Protein AF-A0A094G8Z0-F1 (afdb_monomer_lite)

Secondary structure (DSSP, 8-state):
-HHHHHHHHHHS---SS-SS---TTT-----HHHHHHHHHHHHHHHTT-PPPSSGGGG-PPTT--PPPPS-S-HHHHHHHHHHHHHHHHHH-HHHHHHHHHHHHHTT----PPPPP-TT-TTHHHHHHHHHHHTHHHHHHHHHH-----

Structure (mmCIF, N/CA/C/O backbone):
data_AF-A0A094G8Z0-F1
#
_entry.id   AF-A0A094G8Z0-F1
#
loop_
_atom_site.group_PDB
_atom_site.id
_atom_site.type_symbol
_atom_site.label_atom_id
_atom_site.label_alt_id
_atom_site.label_comp_id
_atom_site.label_asym_id
_atom_site.label_entity_id
_atom_site.label_seq_id
_atom_site.pdbx_PDB_ins_code
_atom_site.Cartn_x
_atom_site.Cartn_y
_atom_site.Cartn_z
_atom_site.occupancy
_atom_site.B_iso_or_equiv
_atom_site.auth_seq_id
_atom_site.auth_comp_id
_atom_site.auth_asym_id
_atom_site.auth_atom_id
_atom_site.pdbx_PDB_model_num
ATOM 1 N N . MET A 1 1 ? 21.692 -26.406 -32.443 1.00 55.75 1 MET A N 1
ATOM 2 C CA . MET A 1 1 ? 21.548 -25.300 -31.476 1.00 55.75 1 MET A CA 1
ATOM 3 C C . MET A 1 1 ? 22.670 -25.276 -30.438 1.00 55.75 1 MET A C 1
ATOM 5 O O . MET A 1 1 ? 23.607 -24.536 -30.672 1.00 55.75 1 MET A O 1
ATOM 9 N N . LEU A 1 2 ? 22.678 -26.084 -29.364 1.00 52.81 2 LEU A N 1
ATOM 10 C CA . LEU A 1 2 ? 23.760 -26.033 -28.347 1.00 52.81 2 LEU A CA 1
ATOM 11 C C . LEU A 1 2 ? 25.161 -26.291 -28.926 1.00 52.81 2 LEU A C 1
ATOM 13 O O . LEU A 1 2 ? 26.065 -25.491 -28.718 1.00 52.81 2 LEU A O 1
ATOM 17 N N . LEU A 1 3 ? 25.296 -27.326 -29.760 1.00 69.94 3 LEU A N 1
ATOM 18 C CA . LEU A 1 3 ? 26.567 -27.674 -30.403 1.00 69.94 3 LEU A CA 1
ATOM 19 C C . LEU A 1 3 ? 27.102 -26.567 -31.335 1.00 69.94 3 LEU A C 1
ATOM 21 O O . LEU A 1 3 ? 28.304 -26.425 -31.529 1.00 69.94 3 LEU A O 1
ATOM 25 N N . GLU A 1 4 ? 26.214 -25.777 -31.942 1.00 67.19 4 GLU A N 1
ATOM 26 C CA . GLU A 1 4 ? 26.603 -24.653 -32.806 1.00 67.19 4 GLU A CA 1
ATOM 27 C C . GLU A 1 4 ? 27.098 -23.472 -31.968 1.00 67.19 4 GLU A C 1
ATOM 29 O O . GLU A 1 4 ? 28.102 -22.856 -32.321 1.00 67.19 4 GLU A O 1
ATOM 34 N N . TYR A 1 5 ? 26.445 -23.203 -30.832 1.00 63.97 5 TYR A N 1
ATOM 35 C CA . TYR A 1 5 ? 26.888 -22.194 -29.868 1.00 63.97 5 TYR A CA 1
ATOM 36 C C . TYR A 1 5 ? 28.239 -22.551 -29.240 1.00 63.97 5 TYR A C 1
ATOM 38 O O . TYR A 1 5 ? 29.106 -21.686 -29.136 1.00 63.97 5 TYR A O 1
ATOM 46 N N . GLU A 1 6 ? 28.454 -23.819 -28.886 1.00 74.00 6 GLU A N 1
ATOM 47 C CA . GLU A 1 6 ? 29.729 -24.310 -28.345 1.00 74.00 6 GLU A CA 1
ATOM 48 C C . GLU A 1 6 ? 30.865 -24.171 -29.367 1.00 74.00 6 GLU A C 1
ATOM 50 O O . GLU A 1 6 ? 31.941 -23.672 -29.041 1.00 74.00 6 GLU A O 1
ATOM 55 N N . ASN A 1 7 ? 30.608 -24.513 -30.633 1.00 75.31 7 ASN A N 1
ATOM 56 C CA . ASN A 1 7 ? 31.582 -24.345 -31.713 1.00 75.31 7 ASN A CA 1
ATOM 57 C C . ASN A 1 7 ? 31.900 -22.871 -32.022 1.00 75.31 7 ASN A C 1
ATOM 59 O O . ASN A 1 7 ? 33.030 -22.560 -32.398 1.00 75.31 7 ASN A O 1
ATOM 63 N N . LEU A 1 8 ? 30.934 -21.961 -31.874 1.00 66.44 8 LEU A N 1
ATOM 64 C CA . LEU A 1 8 ? 31.137 -20.513 -32.010 1.00 66.44 8 LEU A CA 1
ATOM 65 C C . LEU A 1 8 ? 31.968 -19.940 -30.857 1.00 66.44 8 LEU A C 1
ATOM 67 O O . LEU A 1 8 ? 32.873 -19.141 -31.094 1.00 66.44 8 LEU A O 1
ATOM 71 N N . ALA A 1 9 ? 31.697 -20.373 -29.625 1.00 62.25 9 ALA A N 1
ATOM 72 C CA . ALA A 1 9 ? 32.448 -19.957 -28.443 1.00 62.25 9 ALA A CA 1
ATOM 73 C C . ALA A 1 9 ? 33.894 -20.476 -28.459 1.00 62.25 9 ALA A C 1
ATOM 75 O O . ALA A 1 9 ? 34.797 -19.774 -28.024 1.00 62.25 9 ALA A O 1
ATOM 76 N N . CYS A 1 10 ? 34.126 -21.675 -29.001 1.00 69.56 10 CYS A N 1
ATOM 77 C CA . CYS A 1 10 ? 35.458 -22.277 -29.066 1.00 69.56 10 CYS A CA 1
ATOM 78 C C . CYS A 1 10 ? 36.358 -21.666 -30.159 1.00 69.56 10 CYS A C 1
ATOM 80 O O . CYS A 1 10 ? 37.579 -21.776 -30.076 1.00 69.56 10 CYS A O 1
ATOM 82 N N . LYS A 1 11 ? 35.769 -21.049 -31.196 1.00 69.88 11 LYS A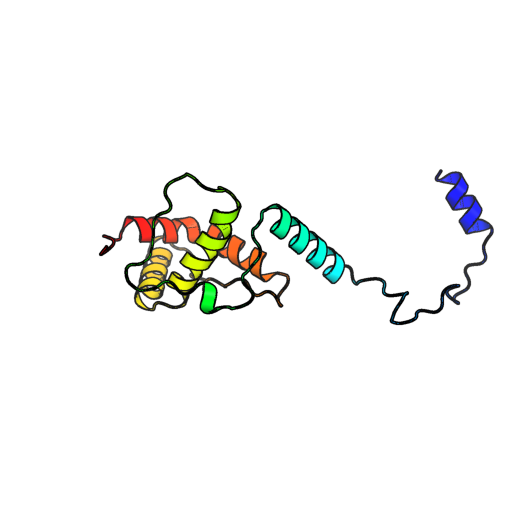 N 1
ATOM 83 C CA . LYS A 1 11 ? 36.494 -20.433 -32.326 1.00 69.88 11 LYS A CA 1
ATOM 84 C C . LYS A 1 11 ? 36.857 -18.966 -32.107 1.00 69.88 11 LYS A C 1
ATOM 86 O O . LYS A 1 11 ? 37.767 -18.475 -32.768 1.00 69.88 11 LYS A O 1
ATOM 91 N N . ASN A 1 12 ? 36.151 -18.276 -31.218 1.00 61.53 12 ASN A N 1
ATOM 92 C CA . ASN A 1 12 ? 36.391 -16.868 -30.934 1.00 61.53 12 ASN A CA 1
ATOM 93 C C . ASN A 1 12 ? 37.236 -16.750 -29.665 1.00 61.53 12 ASN A C 1
ATOM 95 O O . ASN A 1 12 ? 36.795 -17.154 -28.591 1.00 61.53 12 ASN A O 1
ATOM 99 N N . GLU A 1 13 ? 38.438 -16.181 -29.772 1.00 60.56 13 GLU A N 1
ATOM 100 C CA . GLU A 1 13 ? 39.224 -15.823 -28.592 1.00 60.56 13 GLU A CA 1
ATOM 101 C C . GLU A 1 13 ? 38.409 -14.864 -27.715 1.00 60.56 13 GLU A C 1
ATOM 103 O O . GLU A 1 13 ? 37.905 -13.840 -28.182 1.00 60.56 13 GLU A O 1
ATOM 108 N N . THR A 1 14 ? 38.251 -15.192 -26.432 1.00 58.59 14 THR A N 1
ATOM 109 C CA . THR A 1 14 ? 37.594 -14.304 -25.472 1.00 58.59 14 THR A CA 1
ATOM 110 C C . THR A 1 14 ? 38.522 -13.133 -25.171 1.00 58.59 14 THR A C 1
ATOM 112 O O . THR A 1 14 ? 39.308 -13.168 -24.224 1.00 58.59 14 THR A O 1
ATOM 115 N N . THR A 1 15 ? 38.463 -12.083 -25.983 1.00 60.19 15 THR A N 1
ATOM 116 C CA . THR A 1 15 ? 39.108 -10.812 -25.665 1.00 60.19 15 THR A CA 1
ATOM 117 C C . THR A 1 15 ? 38.398 -10.157 -24.484 1.00 60.19 15 THR A C 1
ATOM 119 O O . THR A 1 15 ? 37.179 -10.004 -24.478 1.00 60.19 15 THR A O 1
ATOM 122 N N . LEU A 1 16 ? 39.170 -9.695 -23.496 1.00 57.97 16 LEU A N 1
ATOM 123 C CA . LEU A 1 16 ? 38.662 -8.823 -22.424 1.00 57.97 16 LEU A CA 1
ATOM 124 C C . LEU A 1 16 ? 38.148 -7.474 -22.954 1.00 57.97 16 LEU A C 1
ATOM 126 O O . LEU A 1 16 ? 37.440 -6.754 -22.253 1.00 57.97 16 LEU A O 1
ATOM 130 N N . GLN A 1 17 ? 38.511 -7.124 -24.188 1.00 57.22 17 GLN A N 1
ATOM 131 C CA . GLN A 1 17 ? 37.951 -5.983 -24.888 1.00 57.22 17 GLN A CA 1
ATOM 132 C C . GLN A 1 17 ? 36.576 -6.357 -25.434 1.00 57.22 17 GLN A C 1
ATOM 134 O O . GLN A 1 17 ? 36.448 -7.198 -26.325 1.00 57.22 17 GLN A O 1
ATOM 139 N N . GLN A 1 18 ? 35.543 -5.734 -24.867 1.00 56.72 18 GLN A N 1
ATOM 140 C CA . GLN A 1 18 ? 34.189 -5.838 -25.390 1.00 56.72 18 GLN A CA 1
ATOM 141 C C . GLN A 1 18 ? 34.180 -5.265 -26.821 1.00 56.72 18 GLN A C 1
ATOM 143 O O . GLN A 1 18 ? 34.640 -4.140 -27.015 1.00 56.72 18 GLN A O 1
ATOM 148 N N . PRO A 1 19 ? 33.673 -6.000 -27.833 1.00 55.84 19 PRO A N 1
ATOM 149 C CA . PRO A 1 19 ? 33.666 -5.544 -29.230 1.00 55.84 19 PRO A CA 1
ATOM 150 C C . PRO A 1 19 ? 32.735 -4.345 -29.469 1.00 55.84 19 PRO A C 1
ATOM 152 O O . PRO A 1 19 ? 32.722 -3.763 -30.549 1.00 55.84 19 PRO A O 1
ATOM 155 N N . TRP A 1 20 ? 31.9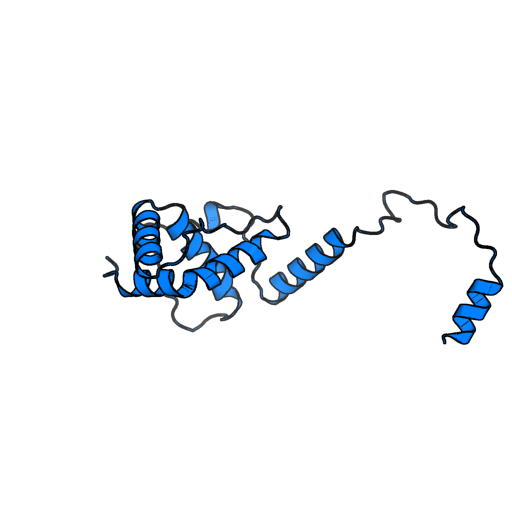48 -3.979 -28.462 1.00 57.06 20 TRP A N 1
ATOM 156 C CA . TRP A 1 20 ? 31.087 -2.815 -28.443 1.00 57.06 20 TRP A CA 1
ATOM 157 C C . TRP A 1 20 ? 31.637 -1.831 -27.411 1.00 57.06 20 TRP A C 1
ATOM 159 O O . TRP A 1 20 ? 31.880 -2.182 -26.257 1.00 57.06 20 TRP A O 1
ATOM 169 N N . ALA A 1 21 ? 31.851 -0.585 -27.830 1.00 50.31 21 ALA A N 1
ATOM 170 C CA . ALA A 1 21 ? 32.128 0.489 -26.892 1.00 50.31 21 ALA A CA 1
ATOM 171 C C . ALA A 1 21 ? 30.846 0.748 -26.093 1.00 50.31 21 ALA A C 1
ATOM 173 O O . ALA A 1 21 ? 29.823 1.109 -26.676 1.00 50.31 21 ALA A O 1
ATOM 174 N N . TYR A 1 22 ? 30.885 0.560 -24.771 1.00 47.94 22 TYR A N 1
ATOM 175 C CA . TYR A 1 22 ? 29.798 0.983 -23.890 1.00 47.94 22 TYR A CA 1
ATOM 176 C C . TYR A 1 22 ? 29.664 2.507 -23.989 1.00 47.94 22 TYR A C 1
ATOM 178 O O . TYR A 1 22 ? 30.396 3.269 -23.358 1.00 47.94 22 TYR A O 1
ATOM 186 N N . THR A 1 23 ? 28.751 2.966 -24.837 1.00 52.53 23 THR A N 1
ATOM 187 C CA . THR A 1 23 ? 28.306 4.351 -24.862 1.00 52.53 23 THR A CA 1
ATOM 188 C C . THR A 1 23 ? 27.079 4.428 -23.967 1.00 52.53 23 THR A C 1
ATOM 190 O O . THR A 1 23 ? 26.135 3.657 -24.126 1.00 52.53 23 THR A O 1
ATOM 193 N N . THR A 1 24 ? 27.050 5.387 -23.042 1.00 51.69 24 THR A N 1
ATOM 194 C CA . THR A 1 24 ? 25.939 5.607 -22.089 1.00 51.69 24 THR A CA 1
ATOM 195 C C . THR A 1 24 ? 24.578 5.840 -22.772 1.00 51.69 24 THR A C 1
ATOM 197 O O . THR A 1 24 ? 23.566 6.008 -22.108 1.00 51.69 24 THR A O 1
ATOM 200 N N . LYS A 1 25 ? 24.542 5.922 -24.110 1.00 54.78 25 LYS A N 1
ATOM 201 C CA . LYS A 1 25 ? 23.335 6.122 -24.917 1.00 54.78 25 LYS A CA 1
ATOM 202 C C . LYS A 1 25 ? 22.825 4.849 -25.601 1.00 54.78 25 LYS A C 1
ATOM 204 O O . LYS A 1 25 ? 21.624 4.757 -25.821 1.00 54.78 25 LYS A O 1
ATOM 209 N N . GLU A 1 26 ? 23.692 3.889 -25.934 1.00 50.84 26 GLU A N 1
ATOM 210 C CA . GLU A 1 26 ? 23.326 2.707 -26.742 1.00 50.84 26 GLU A CA 1
ATOM 211 C C . GLU A 1 26 ? 23.690 1.370 -26.071 1.00 50.84 26 GLU A C 1
ATOM 213 O O . GLU A 1 26 ? 23.154 0.330 -26.445 1.00 50.84 26 GLU A O 1
ATOM 218 N N . GLY A 1 27 ? 24.556 1.387 -25.051 1.00 51.34 27 GLY A N 1
ATOM 219 C CA . GLY A 1 27 ? 25.099 0.200 -24.385 1.00 51.34 27 GLY A CA 1
ATOM 220 C C . GLY A 1 27 ? 24.521 -0.116 -23.004 1.00 51.34 27 GLY A C 1
ATOM 221 O O . GLY A 1 27 ? 25.057 -0.979 -22.311 1.00 51.34 27 GLY A O 1
ATOM 222 N N . ASP A 1 28 ? 23.462 0.567 -22.568 1.00 57.00 28 ASP A N 1
ATOM 223 C CA . ASP A 1 28 ? 22.925 0.400 -21.216 1.00 57.00 28 ASP A CA 1
ATOM 224 C C . ASP A 1 28 ? 22.259 -0.970 -21.034 1.00 57.00 28 ASP A C 1
ATOM 226 O O . ASP A 1 28 ? 21.051 -1.151 -21.224 1.00 57.00 28 ASP A O 1
ATOM 230 N N . VAL A 1 29 ? 23.054 -1.947 -20.588 1.00 62.19 29 VAL A N 1
ATOM 231 C CA . VAL A 1 29 ? 22.537 -3.142 -19.925 1.00 62.19 29 VAL A CA 1
ATOM 232 C C . VAL A 1 29 ? 21.804 -2.657 -18.681 1.00 62.19 29 VAL A C 1
ATOM 234 O O . VAL A 1 29 ? 22.401 -2.346 -17.649 1.00 62.19 29 VAL A O 1
ATOM 237 N N . ARG A 1 30 ? 20.479 -2.545 -18.797 1.00 61.66 30 ARG A N 1
ATOM 238 C CA . ARG A 1 30 ? 19.609 -2.185 -17.679 1.00 61.66 30 ARG A CA 1
ATOM 239 C C . ARG A 1 30 ? 19.889 -3.152 -16.535 1.00 61.66 30 ARG A C 1
ATOM 241 O O . ARG A 1 30 ? 19.901 -4.366 -16.736 1.00 61.66 30 ARG A O 1
ATOM 248 N N . CYS A 1 31 ? 20.093 -2.628 -15.327 1.00 76.00 31 CYS A N 1
ATOM 249 C CA . CYS A 1 31 ? 20.255 -3.500 -14.173 1.00 76.00 31 CYS A CA 1
ATOM 250 C C . CYS A 1 31 ? 19.006 -4.381 -14.019 1.00 76.00 31 CYS A C 1
ATOM 252 O O . CYS A 1 31 ? 17.888 -3.956 -14.331 1.00 76.00 31 CYS A O 1
ATOM 254 N N . ILE A 1 32 ? 19.182 -5.605 -13.518 1.00 78.62 32 ILE A N 1
ATOM 255 C CA . ILE A 1 32 ? 18.072 -6.555 -13.354 1.00 78.62 32 ILE A CA 1
ATOM 256 C C . ILE A 1 32 ? 16.909 -5.947 -12.555 1.00 78.62 32 ILE A C 1
ATOM 258 O O . ILE A 1 32 ? 15.747 -6.165 -12.886 1.00 78.62 32 ILE A O 1
ATOM 262 N N . GLY A 1 33 ? 17.208 -5.092 -11.570 1.00 74.00 33 GLY A N 1
ATOM 263 C CA . GLY A 1 33 ? 16.190 -4.370 -10.809 1.00 74.00 33 GLY A CA 1
ATOM 264 C C . GLY A 1 33 ? 15.373 -3.388 -11.651 1.00 74.00 33 GLY A C 1
ATOM 265 O O . GLY A 1 33 ? 14.159 -3.290 -11.478 1.00 74.00 33 GLY A O 1
ATOM 266 N N . HIS A 1 34 ? 16.004 -2.708 -12.609 1.00 72.19 34 HIS A N 1
ATOM 267 C CA . HIS A 1 34 ? 15.311 -1.816 -13.532 1.00 72.19 34 HIS A CA 1
ATOM 268 C C . HIS A 1 34 ? 14.443 -2.598 -14.529 1.00 72.19 34 HIS A C 1
ATOM 270 O O . HIS A 1 34 ? 13.313 -2.192 -14.787 1.00 72.19 34 HIS A O 1
ATOM 276 N N . ILE A 1 35 ? 14.910 -3.755 -15.012 1.00 79.00 35 ILE A N 1
ATOM 277 C CA . ILE A 1 35 ? 14.119 -4.658 -15.868 1.00 79.00 35 ILE A CA 1
ATOM 278 C C . ILE A 1 35 ? 12.870 -5.153 -15.126 1.00 79.00 35 ILE A C 1
ATOM 280 O O . ILE A 1 35 ? 11.765 -5.066 -15.661 1.00 79.00 35 ILE A O 1
ATOM 284 N N . ILE A 1 36 ? 13.022 -5.606 -13.877 1.00 80.94 36 ILE A N 1
ATOM 285 C CA . ILE A 1 36 ? 11.896 -6.041 -13.036 1.00 80.94 36 ILE A CA 1
ATOM 286 C C . ILE A 1 36 ? 10.906 -4.892 -12.826 1.00 80.94 36 ILE A C 1
ATOM 288 O O . ILE A 1 36 ? 9.705 -5.089 -12.985 1.00 80.94 36 ILE A O 1
ATOM 292 N N . ASN A 1 37 ? 11.387 -3.684 -12.518 1.00 77.88 37 ASN A N 1
ATOM 293 C CA . ASN A 1 37 ? 10.515 -2.526 -12.329 1.00 77.88 37 ASN A CA 1
ATOM 294 C C . ASN A 1 37 ? 9.706 -2.196 -13.596 1.00 77.88 37 ASN A C 1
ATOM 296 O O . ASN A 1 37 ? 8.509 -1.947 -13.497 1.00 77.88 37 ASN A O 1
ATOM 300 N N . LEU A 1 38 ? 10.324 -2.243 -14.780 1.00 79.19 38 LEU A N 1
ATOM 301 C CA . LEU A 1 38 ? 9.623 -2.025 -16.052 1.00 79.19 38 LEU A CA 1
ATOM 302 C C . LEU A 1 38 ? 8.575 -3.106 -16.323 1.00 79.19 38 LEU A C 1
ATOM 304 O O . LEU A 1 38 ? 7.464 -2.785 -16.736 1.00 79.19 38 LEU A O 1
ATOM 308 N N . ALA A 1 39 ? 8.902 -4.373 -16.059 1.00 81.44 39 ALA A N 1
ATOM 309 C CA . ALA A 1 39 ? 7.964 -5.479 -16.220 1.00 81.44 39 ALA A CA 1
ATOM 310 C C . ALA A 1 39 ? 6.755 -5.337 -15.280 1.00 81.44 39 ALA A C 1
ATOM 312 O O . ALA A 1 39 ? 5.614 -5.501 -15.709 1.00 81.44 39 ALA A O 1
ATOM 313 N N . VAL A 1 40 ? 6.991 -4.970 -14.015 1.00 79.81 40 VAL A N 1
ATOM 314 C CA . VAL A 1 40 ? 5.926 -4.716 -13.034 1.00 79.81 40 VAL A CA 1
ATOM 315 C C . VAL A 1 40 ? 5.079 -3.517 -13.450 1.00 79.81 40 VAL A C 1
ATOM 317 O O . VAL A 1 40 ? 3.857 -3.614 -13.424 1.00 79.81 40 VAL A O 1
ATOM 320 N N . GLN A 1 41 ? 5.692 -2.414 -13.883 1.00 75.19 41 GLN A N 1
ATOM 321 C CA . GLN A 1 41 ? 4.957 -1.246 -14.371 1.00 75.19 41 GLN A CA 1
ATOM 322 C C . GLN A 1 41 ? 4.083 -1.602 -15.578 1.00 75.19 41 GLN A C 1
ATOM 324 O O . GLN A 1 41 ? 2.899 -1.289 -15.567 1.00 75.19 41 GLN A O 1
ATOM 329 N N . ALA A 1 42 ? 4.611 -2.333 -16.563 1.00 78.81 42 ALA A N 1
ATOM 330 C CA . ALA A 1 42 ? 3.841 -2.783 -17.721 1.00 78.81 42 ALA A CA 1
ATOM 331 C C . ALA A 1 42 ? 2.670 -3.706 -17.329 1.00 78.81 42 ALA A C 1
ATOM 333 O O . ALA A 1 42 ? 1.565 -3.556 -17.852 1.00 78.81 42 ALA A O 1
ATOM 334 N N . ALA A 1 43 ? 2.881 -4.622 -16.378 1.00 76.69 43 ALA A N 1
ATOM 335 C CA . ALA A 1 43 ? 1.823 -5.476 -15.840 1.00 76.69 43 ALA A CA 1
ATOM 336 C C . ALA A 1 43 ? 0.758 -4.673 -15.071 1.00 76.69 43 ALA A C 1
ATOM 338 O O . ALA A 1 43 ? -0.435 -4.931 -15.199 1.00 76.69 43 ALA A O 1
ATOM 339 N N . LEU A 1 44 ? 1.153 -3.657 -14.302 1.00 72.44 44 LEU A N 1
ATOM 340 C CA . LEU A 1 44 ? 0.207 -2.763 -13.630 1.00 72.44 44 LEU A CA 1
ATOM 341 C C . LEU A 1 44 ? -0.576 -1.916 -14.641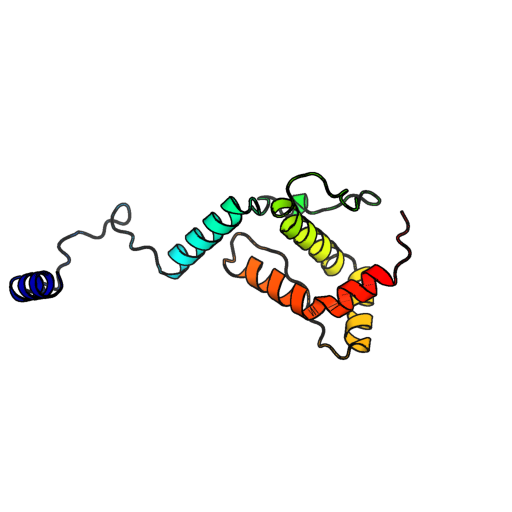 1.00 72.44 44 LEU A C 1
ATOM 343 O O . LEU A 1 44 ? -1.782 -1.738 -14.480 1.00 72.44 44 LEU A O 1
ATOM 347 N N . THR A 1 45 ? 0.063 -1.447 -15.715 1.00 73.50 45 THR A N 1
ATOM 348 C CA . THR A 1 45 ? -0.602 -0.721 -16.804 1.00 73.50 45 THR A CA 1
ATOM 349 C C . THR A 1 45 ? -1.596 -1.601 -17.556 1.00 73.50 45 THR A C 1
ATOM 351 O O . THR A 1 45 ? -2.692 -1.133 -17.862 1.00 73.50 45 THR A O 1
ATOM 354 N N . SER A 1 46 ? -1.282 -2.875 -17.816 1.00 71.25 46 SER A N 1
ATOM 355 C CA . SER A 1 46 ? -2.229 -3.802 -18.457 1.00 71.25 46 SER A CA 1
ATOM 356 C C . SER A 1 46 ? -3.443 -4.095 -17.568 1.00 71.25 46 SER A C 1
ATOM 358 O O . SER A 1 46 ? -4.565 -4.210 -18.061 1.00 71.25 46 SER A O 1
ATOM 360 N N . LEU A 1 47 ? -3.251 -4.089 -16.247 1.00 68.75 47 LEU A N 1
ATOM 361 C CA . LEU A 1 47 ? -4.321 -4.128 -15.245 1.00 68.75 47 LEU A CA 1
ATOM 362 C C . LEU A 1 47 ? -5.020 -2.765 -15.048 1.00 68.75 47 LEU A C 1
ATOM 364 O O . LEU A 1 47 ? -5.913 -2.648 -14.207 1.00 68.75 47 LEU A O 1
ATOM 368 N N . LYS A 1 48 ? -4.617 -1.736 -15.814 1.00 66.50 48 LYS A N 1
ATOM 369 C CA . LYS A 1 48 ? -5.009 -0.317 -15.710 1.00 66.50 48 LYS A CA 1
ATOM 370 C C . LYS A 1 48 ? -4.897 0.238 -14.279 1.00 66.50 48 LYS A C 1
ATOM 372 O O . LYS A 1 48 ? -5.614 1.157 -13.897 1.00 66.50 48 LYS A O 1
ATOM 377 N N . ALA A 1 49 ? -3.982 -0.301 -13.484 1.00 64.31 49 ALA A N 1
ATOM 378 C CA . ALA A 1 49 ? -3.724 0.084 -12.105 1.00 64.31 49 ALA A CA 1
ATOM 379 C C . ALA A 1 49 ? -2.543 1.059 -11.998 1.00 64.31 49 ALA A C 1
ATOM 381 O O . ALA A 1 49 ? -1.640 0.882 -11.181 1.00 64.31 49 ALA A O 1
ATOM 382 N N . VAL A 1 50 ? -2.530 2.070 -12.867 1.00 64.75 50 VAL A N 1
ATOM 383 C CA . VAL A 1 50 ? -1.457 3.066 -12.900 1.00 64.75 50 VAL A CA 1
ATOM 384 C C . VAL A 1 50 ? -1.623 4.005 -11.698 1.00 64.75 50 VAL A C 1
ATOM 386 O O . VAL A 1 50 ? -2.706 4.577 -11.531 1.00 64.75 50 VAL A O 1
ATOM 389 N N . PRO A 1 51 ? -0.600 4.161 -10.837 1.00 60.66 51 PRO A N 1
ATOM 390 C CA . PRO A 1 51 ? -0.654 5.136 -9.759 1.00 60.66 51 PRO A CA 1
ATOM 391 C C . PRO A 1 51 ? -0.740 6.551 -10.344 1.00 60.66 51 PRO A C 1
ATOM 393 O O . PRO A 1 51 ? -0.053 6.878 -11.304 1.00 60.66 51 PRO A O 1
ATOM 396 N N . ALA A 1 52 ? -1.590 7.391 -9.758 1.00 63.25 52 ALA A N 1
ATOM 397 C CA . ALA A 1 52 ? -1.646 8.812 -10.064 1.00 63.25 52 ALA A CA 1
ATOM 398 C C . ALA A 1 52 ? -0.307 9.494 -9.745 1.00 63.25 52 ALA A C 1
ATOM 400 O O . ALA A 1 52 ? 0.279 9.237 -8.688 1.00 63.25 52 ALA A O 1
ATOM 401 N N . ASP A 1 53 ? 0.111 10.400 -10.630 1.00 65.12 53 ASP A N 1
ATOM 402 C CA . ASP A 1 53 ? 1.352 11.174 -10.495 1.00 65.12 53 ASP A CA 1
ATOM 403 C C . ASP A 1 53 ? 1.345 12.063 -9.241 1.00 65.12 53 ASP A C 1
ATOM 405 O O . ASP A 1 53 ? 2.362 12.227 -8.569 1.00 65.12 53 ASP A O 1
ATOM 409 N N . GLU A 1 54 ? 0.171 12.587 -8.879 1.00 62.88 54 GLU A N 1
ATOM 410 C CA . GLU A 1 54 ? -0.018 13.471 -7.731 1.00 62.88 54 GLU A CA 1
ATOM 411 C C . GLU A 1 54 ? -0.575 12.717 -6.507 1.00 62.88 54 GLU A C 1
ATOM 413 O O . GLU A 1 54 ? -1.709 12.223 -6.546 1.00 62.88 54 GLU A O 1
ATOM 418 N N . PRO A 1 55 ? 0.126 12.694 -5.353 1.00 53.16 55 PRO A N 1
ATOM 419 C CA . PRO A 1 55 ? -0.337 12.025 -4.128 1.00 53.16 55 PRO A CA 1
ATOM 420 C C . PRO A 1 55 ? -1.684 12.546 -3.604 1.00 53.16 55 PRO A C 1
ATOM 422 O O . PRO A 1 55 ? -2.420 11.840 -2.911 1.00 53.16 55 PRO A O 1
ATOM 425 N N . ASN A 1 56 ? -2.025 13.796 -3.924 1.00 59.47 56 ASN A N 1
ATOM 426 C CA . ASN A 1 56 ? -3.285 14.415 -3.522 1.00 59.47 56 ASN A CA 1
ATOM 427 C C . ASN A 1 56 ? -4.491 13.906 -4.324 1.00 59.47 56 ASN A C 1
ATOM 429 O O . ASN A 1 56 ? -5.620 14.059 -3.855 1.00 59.47 56 ASN A O 1
ATOM 433 N N . ALA A 1 57 ? 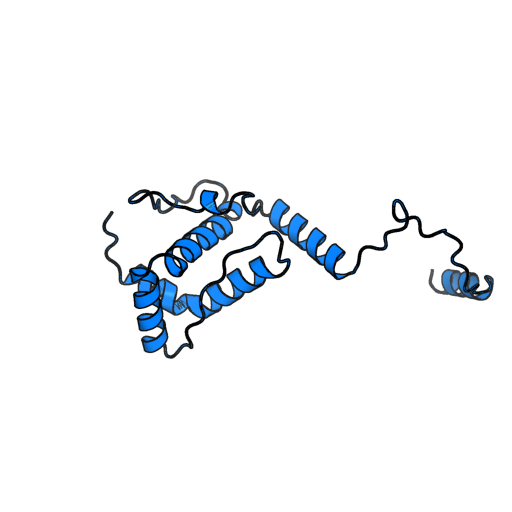-4.281 13.250 -5.471 1.00 61.62 57 ALA A N 1
ATOM 434 C CA . ALA A 1 57 ? -5.354 12.654 -6.269 1.00 61.62 57 ALA A CA 1
ATOM 435 C C . ALA A 1 57 ? -6.139 11.573 -5.498 1.00 61.62 57 ALA A C 1
ATOM 437 O O . ALA A 1 57 ? -7.294 11.286 -5.811 1.00 61.62 57 ALA A O 1
ATOM 438 N N . TYR A 1 58 ? -5.545 11.001 -4.446 1.00 58.66 58 TYR A N 1
ATOM 439 C CA . TYR A 1 58 ? -6.182 9.999 -3.588 1.00 58.66 58 TYR A CA 1
ATOM 440 C C . TYR A 1 58 ? -6.999 10.594 -2.428 1.00 58.66 58 TYR A C 1
ATOM 442 O O . TYR A 1 58 ? -7.647 9.850 -1.685 1.00 58.66 58 TYR A O 1
ATOM 450 N N . ARG A 1 59 ? -6.988 11.921 -2.236 1.00 55.59 59 ARG A N 1
ATOM 451 C CA . ARG A 1 59 ? -7.671 12.590 -1.120 1.00 55.59 59 ARG A CA 1
ATOM 452 C C . ARG A 1 59 ? -9.180 12.667 -1.376 1.00 55.59 59 ARG A C 1
ATOM 454 O O . ARG A 1 59 ? -9.647 13.423 -2.220 1.00 55.59 59 ARG A O 1
ATOM 461 N N . LEU A 1 60 ? -9.962 11.915 -0.602 1.00 52.53 60 LEU A N 1
ATOM 462 C CA . LEU A 1 60 ? -11.429 11.969 -0.646 1.00 52.53 60 LEU A CA 1
ATOM 463 C C . LEU A 1 60 ? -11.964 13.220 0.072 1.00 52.53 60 LEU A C 1
ATOM 465 O O . LEU A 1 60 ? -11.502 13.558 1.168 1.00 52.53 60 LEU A O 1
ATOM 469 N N . LYS A 1 61 ? -12.970 13.883 -0.518 1.00 55.72 61 LYS A N 1
ATOM 470 C CA . LYS A 1 61 ? -13.758 14.923 0.168 1.00 55.72 61 LYS A CA 1
ATOM 471 C C . LYS A 1 61 ? -14.604 14.284 1.279 1.00 55.72 61 LYS A C 1
ATOM 473 O O . LYS A 1 61 ? -14.990 13.119 1.179 1.00 55.72 61 LYS A O 1
ATOM 478 N N . TYR A 1 62 ? -14.869 15.032 2.349 1.00 43.88 62 TYR A N 1
ATOM 479 C CA . TYR A 1 62 ? -15.771 14.587 3.418 1.00 43.88 62 TYR A CA 1
ATOM 480 C C . TYR A 1 62 ? -17.158 14.264 2.826 1.00 43.88 62 TYR A C 1
ATOM 482 O O . TYR A 1 62 ? -17.616 15.005 1.961 1.00 43.88 62 TYR A O 1
ATOM 490 N N . GLY A 1 63 ? -17.766 13.134 3.206 1.00 49.88 63 GLY A N 1
ATOM 491 C CA . GLY A 1 63 ? -19.050 12.663 2.651 1.00 49.88 63 GLY A CA 1
ATOM 492 C C . GLY A 1 63 ? -19.011 12.131 1.205 1.00 49.88 63 GLY A C 1
ATOM 493 O O . GLY A 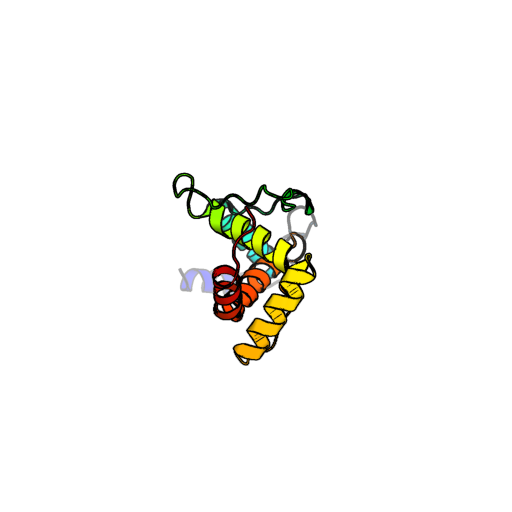1 63 ? -20.031 11.718 0.670 1.00 49.88 63 GLY A O 1
ATOM 494 N N . ALA A 1 64 ? -17.849 12.107 0.538 1.00 54.41 64 ALA A N 1
ATOM 495 C CA . ALA A 1 64 ? -17.733 11.666 -0.862 1.00 54.41 64 ALA A CA 1
ATOM 496 C C . ALA A 1 64 ? -17.201 10.227 -1.022 1.00 54.41 64 ALA A C 1
ATOM 498 O O . ALA A 1 64 ? -16.761 9.839 -2.110 1.00 54.41 64 ALA A O 1
ATOM 499 N N . ALA A 1 65 ? -17.200 9.433 0.051 1.00 44.94 65 ALA A N 1
ATOM 500 C CA . ALA A 1 65 ? -16.814 8.028 0.001 1.00 44.94 65 ALA A CA 1
ATOM 501 C C . ALA A 1 65 ? -17.931 7.216 -0.674 1.00 44.94 65 ALA A C 1
ATOM 503 O O . ALA A 1 65 ? -18.839 6.717 -0.022 1.00 44.94 65 ALA A O 1
ATOM 504 N N . ARG A 1 66 ? -17.889 7.106 -2.005 1.00 44.41 66 ARG A N 1
ATOM 505 C CA . ARG A 1 66 ? -18.838 6.258 -2.734 1.00 44.41 66 ARG A CA 1
ATOM 506 C C . ARG A 1 66 ? -18.435 4.793 -2.603 1.00 44.41 66 ARG A C 1
ATOM 508 O O . ARG A 1 66 ? -17.331 4.424 -3.010 1.00 44.41 66 ARG A O 1
ATOM 515 N N . VAL A 1 67 ? -19.351 3.966 -2.098 1.00 42.09 67 VAL A N 1
ATOM 516 C CA . VAL A 1 67 ? -19.317 2.517 -2.320 1.00 42.09 67 VAL A CA 1
ATOM 517 C C . VAL A 1 67 ? -19.590 2.307 -3.815 1.00 42.09 67 VAL A C 1
ATOM 519 O O . VAL A 1 67 ? -20.631 2.745 -4.303 1.00 42.09 67 VAL A O 1
ATOM 522 N N . PRO A 1 68 ? -18.654 1.739 -4.585 1.00 43.34 68 PRO A N 1
ATOM 523 C CA . PRO A 1 68 ? -18.836 1.575 -6.022 1.00 43.34 68 PRO A CA 1
ATOM 524 C C . PRO A 1 68 ? -19.988 0.605 -6.303 1.00 43.34 68 PRO A C 1
ATOM 526 O O . PRO A 1 68 ? -19.937 -0.538 -5.849 1.00 43.34 68 PRO A O 1
ATOM 529 N N . SER A 1 69 ? -20.983 1.032 -7.084 1.00 40.41 69 SER A N 1
ATOM 530 C CA . SER A 1 69 ? -21.895 0.098 -7.746 1.00 40.41 69 SER A CA 1
ATOM 531 C C . SER A 1 69 ? -21.104 -0.705 -8.780 1.00 40.41 69 SER A C 1
ATOM 533 O O . SER A 1 69 ? -20.265 -0.151 -9.486 1.00 40.41 69 SER A O 1
ATOM 535 N N . LEU A 1 70 ? -21.354 -2.012 -8.833 1.00 46.12 70 LEU A N 1
ATOM 536 C CA . LEU A 1 70 ? -20.578 -3.070 -9.501 1.00 46.12 70 LEU A CA 1
ATOM 537 C C . LEU A 1 70 ? -20.455 -3.002 -11.041 1.00 46.12 70 LEU A C 1
ATOM 539 O O . LEU A 1 70 ? -20.164 -4.005 -11.677 1.00 46.12 70 LEU A O 1
ATOM 543 N N . LEU A 1 71 ? -20.619 -1.844 -11.670 1.00 46.72 71 LEU A N 1
ATOM 544 C CA . LEU A 1 71 ? -20.529 -1.697 -13.120 1.00 46.72 71 LEU A CA 1
ATOM 545 C C . LEU A 1 71 ? -19.601 -0.535 -13.456 1.00 46.72 71 LEU A C 1
ATOM 547 O O . LEU A 1 71 ? -20.042 0.603 -13.488 1.00 46.72 71 LEU A O 1
ATOM 551 N N . GLU A 1 72 ? -18.310 -0.851 -13.614 1.00 43.56 72 GLU A N 1
ATOM 552 C CA . GLU A 1 72 ? -17.352 -0.251 -14.562 1.00 43.56 72 GLU A CA 1
ATOM 553 C C . GLU A 1 72 ? -15.917 -0.688 -14.188 1.00 43.56 72 GLU A C 1
ATOM 555 O O . GLU A 1 72 ? -15.318 -0.202 -13.230 1.00 43.56 72 GLU A O 1
ATOM 560 N N . ASN A 1 73 ? -15.360 -1.622 -14.972 1.00 48.34 73 ASN A N 1
ATOM 561 C CA . ASN A 1 73 ? -13.947 -2.040 -14.988 1.00 48.34 73 ASN A CA 1
ATOM 562 C C . ASN A 1 73 ? -13.382 -2.576 -13.644 1.00 48.34 73 ASN A C 1
ATOM 564 O O . ASN A 1 73 ? -12.621 -1.903 -12.945 1.00 48.34 73 ASN A O 1
ATOM 568 N N . GLU A 1 74 ? -13.721 -3.826 -13.306 1.00 51.62 74 GLU A N 1
ATOM 569 C CA . GLU A 1 74 ? -13.493 -4.448 -11.988 1.00 51.62 74 GLU A CA 1
ATOM 570 C C . GLU A 1 74 ? -12.042 -4.448 -11.475 1.00 51.62 74 GLU A C 1
ATOM 572 O O . GLU A 1 74 ? -11.833 -4.202 -10.291 1.00 51.62 74 GLU A O 1
ATOM 577 N N . SER A 1 75 ? -11.026 -4.666 -12.315 1.00 50.50 75 SER A N 1
ATOM 578 C CA . SER A 1 75 ? -9.622 -4.777 -11.870 1.00 50.50 75 SER A CA 1
ATOM 579 C C . SER A 1 75 ? -8.952 -3.424 -11.592 1.00 50.50 75 SER A C 1
ATOM 581 O O . SER A 1 75 ? -8.279 -3.249 -10.574 1.00 50.50 75 SER A O 1
ATOM 583 N N . VAL A 1 76 ? -9.221 -2.437 -12.446 1.00 51.66 76 VAL A N 1
ATOM 584 C CA . VAL A 1 76 ? -8.743 -1.039 -12.365 1.00 51.66 76 VAL A CA 1
ATOM 585 C C . VAL A 1 76 ? -9.173 -0.392 -11.056 1.00 51.66 76 VAL A C 1
ATOM 587 O O . VAL A 1 76 ? -8.444 0.364 -10.420 1.00 51.66 76 VAL A O 1
ATOM 590 N N . ALA A 1 77 ? -10.390 -0.719 -10.629 1.00 60.62 77 ALA A N 1
ATOM 591 C CA . ALA A 1 77 ? -11.003 -0.090 -9.487 1.00 60.62 77 ALA A CA 1
ATOM 592 C C . ALA A 1 77 ? -10.430 -0.625 -8.160 1.00 60.62 77 ALA A C 1
ATOM 594 O O . ALA A 1 77 ? -10.485 0.084 -7.160 1.00 60.62 77 ALA A O 1
ATOM 595 N N . VAL A 1 78 ? -9.875 -1.843 -8.106 1.00 71.50 78 VAL A N 1
ATOM 596 C CA . VAL A 1 78 ? -9.470 -2.481 -6.837 1.00 71.50 78 VAL A CA 1
ATOM 597 C C . VAL A 1 78 ? -8.225 -1.836 -6.237 1.00 71.50 78 VAL A C 1
ATOM 599 O O . VAL A 1 78 ? -8.246 -1.477 -5.060 1.00 71.50 78 VAL A O 1
ATOM 602 N N . LEU A 1 79 ? -7.165 -1.623 -7.024 1.00 74.12 79 LEU A N 1
ATOM 603 C CA . LEU A 1 79 ? -5.935 -1.013 -6.508 1.00 74.12 79 LEU A CA 1
ATOM 604 C C . LEU A 1 79 ? -6.150 0.451 -6.118 1.00 74.12 79 LEU A C 1
ATOM 606 O O . LEU A 1 79 ? -5.761 0.854 -5.022 1.00 74.12 79 LEU A O 1
ATOM 610 N N . SER A 1 80 ? -6.878 1.215 -6.933 1.00 72.12 80 SER A N 1
ATOM 611 C CA . SER A 1 80 ? -7.240 2.594 -6.598 1.00 72.12 80 SER A CA 1
ATOM 612 C C . SER A 1 80 ? -8.137 2.669 -5.354 1.00 72.12 80 SER A C 1
ATOM 614 O O . SER A 1 80 ? -7.971 3.561 -4.520 1.00 72.12 80 SER A O 1
ATOM 616 N N . LYS A 1 81 ? -9.078 1.726 -5.174 1.00 77.38 81 LYS A N 1
ATOM 617 C CA . LYS A 1 81 ? -9.896 1.616 -3.948 1.00 77.38 81 LYS A CA 1
ATOM 618 C C . LYS A 1 81 ? -9.038 1.290 -2.733 1.00 77.38 81 LYS A C 1
ATOM 620 O O . LYS A 1 81 ? -9.250 1.889 -1.678 1.00 77.38 81 LYS A O 1
ATOM 625 N N . LEU A 1 82 ? -8.090 0.368 -2.874 1.00 82.94 82 LEU A N 1
ATOM 626 C CA . LEU A 1 82 ? -7.195 -0.025 -1.796 1.00 82.94 82 LEU A CA 1
ATOM 627 C C . LEU A 1 82 ? -6.304 1.145 -1.371 1.00 82.94 82 LEU A C 1
ATOM 629 O O . LEU A 1 82 ? -6.251 1.467 -0.187 1.00 82.94 82 LEU A O 1
ATOM 633 N N . GLN A 1 83 ? -5.676 1.832 -2.327 1.00 79.12 83 GLN A N 1
ATOM 634 C CA . GLN A 1 83 ? -4.870 3.030 -2.075 1.00 79.12 83 GLN A CA 1
ATOM 635 C C . GLN A 1 83 ? -5.678 4.095 -1.317 1.00 79.12 83 GLN A C 1
ATOM 637 O O . GLN A 1 83 ? -5.197 4.651 -0.329 1.00 79.12 83 GLN A O 1
ATOM 642 N N . ARG A 1 84 ? -6.940 4.329 -1.710 1.00 79.44 84 ARG A N 1
ATOM 643 C CA . ARG A 1 84 ? -7.851 5.252 -1.007 1.00 79.44 84 ARG A CA 1
ATOM 644 C C . ARG A 1 84 ? -8.153 4.807 0.425 1.00 79.44 84 ARG A C 1
ATOM 646 O O . ARG A 1 84 ? -8.072 5.631 1.334 1.00 79.44 84 ARG A O 1
ATOM 653 N N . HIS A 1 85 ? -8.467 3.530 0.649 1.00 81.31 85 HIS A N 1
ATOM 654 C CA . HIS A 1 85 ? -8.701 3.007 2.001 1.00 81.31 85 HIS A CA 1
ATOM 655 C C . HIS A 1 85 ? -7.457 3.178 2.870 1.00 81.31 85 HIS A C 1
ATOM 657 O O . HIS A 1 85 ? -7.529 3.741 3.960 1.00 81.31 85 HIS A O 1
ATOM 663 N N . ILE A 1 86 ? -6.296 2.773 2.358 1.00 85.81 86 ILE A N 1
ATOM 664 C CA . ILE A 1 86 ? -5.019 2.895 3.059 1.00 85.81 86 ILE A CA 1
ATOM 665 C C . ILE A 1 86 ? -4.712 4.354 3.395 1.00 85.81 86 ILE A C 1
ATOM 667 O O . ILE A 1 86 ? -4.278 4.638 4.511 1.00 85.81 86 ILE A O 1
ATOM 671 N N . TYR A 1 87 ? -4.983 5.291 2.484 1.00 85.19 87 TYR A N 1
ATOM 672 C CA . TYR A 1 87 ? -4.840 6.719 2.756 1.00 85.19 87 TYR A CA 1
ATOM 673 C C . TYR A 1 87 ? -5.689 7.151 3.962 1.00 85.19 87 TYR A C 1
ATOM 675 O O . TYR A 1 87 ? -5.185 7.841 4.850 1.00 85.19 87 TYR A O 1
ATOM 683 N N . VAL A 1 88 ? -6.956 6.727 4.029 1.00 83.81 88 VAL A N 1
ATOM 684 C CA . VAL A 1 88 ? -7.863 7.042 5.146 1.00 83.81 88 VAL A CA 1
ATOM 685 C C . VAL A 1 88 ? -7.341 6.455 6.457 1.00 83.81 88 VAL A C 1
ATOM 687 O O . VAL A 1 88 ? -7.161 7.205 7.417 1.00 83.81 88 VAL A O 1
ATOM 690 N N . PHE A 1 89 ? -7.028 5.158 6.486 1.00 84.94 89 PHE A N 1
ATOM 691 C CA . PHE A 1 89 ? -6.514 4.474 7.678 1.00 84.94 89 PHE A CA 1
ATOM 692 C C . PHE A 1 89 ? -5.185 5.047 8.174 1.00 84.94 89 PHE A C 1
ATOM 694 O O . PHE A 1 89 ? -4.946 5.127 9.377 1.00 84.94 89 PHE A O 1
ATOM 701 N N . ARG A 1 90 ? -4.306 5.453 7.255 1.00 84.25 90 ARG A N 1
ATOM 702 C CA . ARG A 1 90 ? -2.990 6.000 7.589 1.00 84.25 90 ARG A CA 1
ATOM 703 C C . ARG A 1 90 ? -3.077 7.426 8.127 1.00 84.25 90 ARG A C 1
ATOM 705 O O . ARG A 1 90 ? -2.371 7.749 9.082 1.00 84.25 90 ARG A O 1
ATOM 712 N N . ASN A 1 91 ? -3.891 8.276 7.497 1.00 81.56 91 ASN A N 1
ATOM 713 C CA . ASN A 1 91 ? -3.861 9.723 7.728 1.00 81.56 91 ASN A CA 1
ATOM 714 C C . ASN A 1 91 ? -4.941 10.217 8.701 1.00 81.56 91 ASN A C 1
ATOM 716 O O . ASN A 1 91 ? -4.758 11.269 9.316 1.00 81.56 91 ASN A O 1
ATOM 720 N N . ARG A 1 92 ? -6.053 9.492 8.884 1.00 82.19 92 ARG A N 1
ATOM 721 C CA . ARG A 1 92 ? -7.075 9.856 9.878 1.00 82.19 92 ARG A CA 1
ATOM 722 C C . ARG A 1 92 ? -6.766 9.209 11.226 1.00 82.19 92 ARG A C 1
ATOM 724 O O . ARG A 1 92 ? -6.796 7.989 11.348 1.00 82.19 92 ARG A O 1
ATOM 731 N N . ARG A 1 93 ? -6.550 10.034 12.260 1.00 84.94 93 ARG A N 1
ATOM 732 C CA . ARG A 1 93 ? -6.220 9.564 13.622 1.00 84.94 93 ARG A CA 1
ATOM 733 C C . ARG A 1 93 ? -7.257 8.589 14.183 1.00 84.94 93 ARG A C 1
ATOM 735 O O . ARG A 1 93 ? -6.886 7.495 14.574 1.00 84.94 93 ARG A O 1
ATOM 742 N N . GLN A 1 94 ? -8.545 8.934 14.105 1.00 84.81 94 GLN A N 1
ATOM 743 C CA . GLN A 1 94 ? -9.637 8.078 14.596 1.00 84.81 94 GLN A CA 1
ATOM 744 C C . GLN A 1 94 ? -9.604 6.668 13.986 1.00 84.81 94 GLN A C 1
ATOM 746 O O . GLN A 1 94 ? -9.732 5.675 14.694 1.00 84.81 94 GLN A O 1
ATOM 751 N N . TRP A 1 95 ? -9.376 6.581 12.673 1.00 84.81 95 TRP A N 1
ATOM 752 C CA . TRP A 1 95 ? -9.297 5.313 11.950 1.00 84.81 95 TRP A CA 1
ATOM 753 C C . TRP A 1 95 ? -8.037 4.528 12.297 1.00 84.81 95 TRP A C 1
ATOM 755 O O . TRP A 1 95 ? -8.093 3.310 12.441 1.00 84.81 95 TRP A O 1
ATOM 765 N N . LYS A 1 96 ? -6.909 5.222 12.470 1.00 87.69 96 LYS A N 1
ATOM 766 C CA . LYS A 1 96 ? -5.649 4.619 12.905 1.00 87.69 96 LYS A CA 1
ATOM 767 C C . LYS A 1 96 ? -5.771 4.013 14.305 1.00 87.69 96 LYS A C 1
ATOM 769 O O . LYS A 1 96 ? -5.353 2.877 14.512 1.00 87.69 96 LYS A O 1
ATOM 774 N N . ASP A 1 97 ? -6.367 4.748 15.239 1.00 88.94 97 ASP A N 1
ATOM 775 C CA . ASP A 1 97 ? -6.531 4.313 16.627 1.00 88.94 97 ASP A CA 1
ATOM 776 C C . ASP A 1 97 ? -7.535 3.159 16.732 1.00 88.94 97 ASP A C 1
ATOM 778 O O . ASP A 1 97 ? -7.280 2.173 17.423 1.00 88.94 97 ASP A O 1
ATOM 782 N N . ALA A 1 98 ? -8.644 3.231 15.992 1.00 88.00 98 ALA A N 1
ATOM 783 C CA . ALA A 1 98 ? -9.608 2.139 15.903 1.00 88.00 98 ALA A CA 1
ATOM 784 C C . ALA A 1 98 ? -8.983 0.878 15.282 1.00 88.00 98 ALA A C 1
ATOM 786 O O . ALA A 1 98 ? -9.187 -0.221 15.795 1.00 88.00 98 ALA A O 1
ATOM 787 N N . LEU A 1 99 ? -8.169 1.023 14.230 1.00 88.69 99 LEU A N 1
ATOM 788 C CA . LEU A 1 99 ? -7.484 -0.109 13.604 1.00 88.69 99 LEU A CA 1
ATOM 789 C C . LEU A 1 99 ? -6.486 -0.753 14.567 1.00 88.69 99 LEU A C 1
ATOM 791 O O . LEU A 1 99 ? -6.402 -1.977 14.625 1.00 88.69 99 LEU A O 1
ATOM 795 N N . LYS A 1 100 ? -5.769 0.051 15.360 1.00 90.88 100 LYS A N 1
ATOM 796 C CA . LYS A 1 100 ? -4.853 -0.456 16.384 1.00 90.88 100 LYS A CA 1
ATOM 797 C C . LYS A 1 100 ? -5.592 -1.287 17.439 1.00 90.88 100 LYS A C 1
ATOM 799 O O . LYS A 1 100 ? -5.166 -2.405 17.709 1.00 90.88 100 LYS A O 1
ATOM 804 N N . LYS A 1 101 ? -6.737 -0.807 17.937 1.00 90.06 101 LYS A N 1
ATOM 805 C CA . LYS A 1 101 ? -7.593 -1.561 18.874 1.00 90.06 101 LYS A CA 1
ATOM 806 C C . LYS A 1 101 ? -8.084 -2.886 18.284 1.00 90.06 101 LYS A C 1
ATOM 808 O O . LYS A 1 101 ? -8.092 -3.898 18.974 1.00 90.06 101 LYS A O 1
ATOM 813 N N . GLN A 1 102 ? -8.461 -2.899 17.005 1.00 88.38 102 GLN A N 1
ATOM 814 C CA . GLN A 1 102 ? -8.876 -4.130 16.320 1.00 88.38 102 GLN A CA 1
ATOM 815 C C . GLN A 1 102 ? -7.712 -5.107 16.113 1.00 88.38 102 GLN A C 1
ATOM 817 O O . GLN A 1 102 ? -7.898 -6.317 16.200 1.00 88.38 102 GLN A O 1
ATOM 822 N N . CYS A 1 103 ? -6.497 -4.605 15.882 1.00 90.75 103 CYS A N 1
ATOM 823 C CA . CYS A 1 103 ? -5.301 -5.447 15.819 1.00 90.75 103 CYS A CA 1
ATOM 824 C C . CYS A 1 103 ? -4.976 -6.067 17.185 1.00 90.75 103 CYS A C 1
ATOM 826 O O . CYS A 1 103 ? -4.672 -7.255 17.247 1.00 90.75 103 CYS A O 1
ATOM 828 N N . GLU A 1 104 ? -5.101 -5.293 18.267 1.00 91.12 104 GLU A N 1
ATOM 829 C CA . GLU A 1 104 ? -4.951 -5.781 19.645 1.00 91.12 104 GLU A CA 1
ATOM 830 C C . GLU A 1 104 ? -5.992 -6.868 19.964 1.00 91.12 104 GLU A C 1
ATOM 832 O O . GLU A 1 104 ? -5.629 -7.929 20.464 1.00 91.12 104 GLU A O 1
ATOM 837 N N . ALA A 1 105 ? -7.259 -6.666 19.583 1.00 89.31 105 ALA A N 1
ATOM 838 C CA . ALA A 1 105 ? -8.324 -7.660 19.758 1.00 89.31 105 ALA A CA 1
ATOM 839 C C . ALA A 1 105 ? -8.102 -8.945 18.937 1.00 89.31 105 ALA A C 1
ATOM 841 O O . ALA A 1 105 ? -8.438 -10.036 19.389 1.00 89.31 105 ALA A O 1
ATOM 842 N N . ALA A 1 106 ? -7.514 -8.828 17.743 1.00 87.62 106 ALA A N 1
ATOM 843 C CA . ALA A 1 106 ? -7.169 -9.959 16.883 1.00 87.62 106 ALA A CA 1
ATOM 844 C C . ALA A 1 106 ? -5.810 -10.607 17.224 1.00 87.62 106 ALA A C 1
ATOM 846 O O . ALA A 1 106 ? -5.413 -11.559 16.554 1.00 87.62 106 ALA A O 1
ATOM 847 N N . ASN A 1 107 ? -5.088 -10.097 18.230 1.00 89.69 107 ASN A N 1
ATOM 848 C CA . ASN A 1 107 ? -3.727 -10.504 18.597 1.00 89.69 107 ASN A CA 1
ATOM 849 C C . ASN A 1 107 ? -2.719 -10.439 17.426 1.00 89.69 107 ASN A C 1
ATOM 851 O O . ASN A 1 107 ? -1.836 -11.287 17.281 1.00 89.69 107 ASN A O 1
ATOM 855 N N . ILE A 1 108 ? -2.861 -9.432 16.558 1.00 90.00 108 ILE A N 1
ATOM 856 C CA . ILE A 1 108 ? -1.977 -9.179 15.414 1.00 90.00 108 ILE A CA 1
ATOM 857 C C . ILE A 1 108 ? -1.114 -7.952 15.714 1.00 90.00 108 ILE A C 1
ATOM 859 O O . ILE A 1 108 ? -1.617 -6.897 16.096 1.00 90.00 108 ILE A O 1
ATOM 863 N N . GLU A 1 109 ? 0.195 -8.060 15.476 1.00 89.06 109 GLU A N 1
ATOM 864 C CA . GLU A 1 109 ? 1.110 -6.920 15.576 1.00 89.06 109 GLU A CA 1
ATOM 865 C C . GLU A 1 109 ? 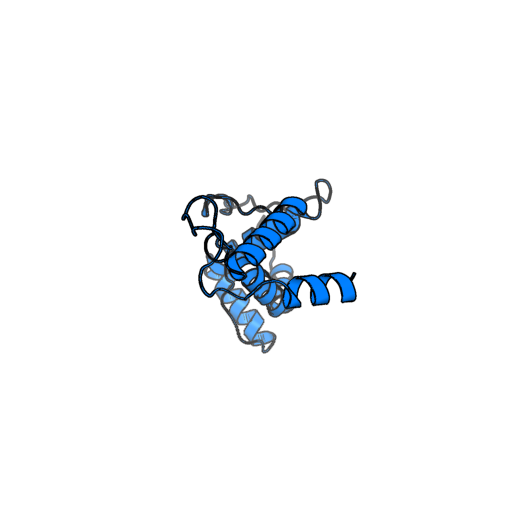0.702 -5.814 14.587 1.00 89.06 109 GLU A C 1
ATOM 867 O O . GLU A 1 109 ? 0.708 -6.005 13.364 1.00 89.06 109 GLU A O 1
ATOM 872 N N . PHE A 1 110 ? 0.374 -4.634 15.116 1.00 88.19 110 PHE A N 1
ATOM 873 C CA . PHE A 1 110 ? 0.019 -3.486 14.295 1.00 88.19 110 PHE A CA 1
ATOM 874 C C . PHE A 1 110 ? 1.235 -2.976 13.514 1.00 88.19 110 PHE A C 1
ATOM 876 O O . PHE A 1 110 ? 2.219 -2.509 14.090 1.00 88.19 110 PHE A O 1
ATOM 883 N N . LYS A 1 111 ? 1.125 -2.976 12.183 1.00 88.81 111 LYS A N 1
ATOM 884 C CA . LYS A 1 111 ? 2.078 -2.320 11.282 1.00 88.81 111 LYS A CA 1
ATOM 885 C C . LYS A 1 111 ? 1.387 -1.187 10.547 1.00 88.81 111 LYS A C 1
ATOM 887 O O . LYS A 1 111 ? 0.284 -1.344 10.031 1.00 88.81 111 LYS A O 1
ATOM 892 N N . GLN A 1 112 ? 2.045 -0.033 10.484 1.00 85.88 112 GLN A N 1
ATOM 893 C CA . GLN A 1 112 ? 1.494 1.112 9.772 1.00 85.88 112 GLN A CA 1
ATOM 894 C C . GLN A 1 112 ? 1.384 0.800 8.274 1.00 85.88 112 GLN A C 1
ATOM 896 O O . GLN A 1 112 ? 2.375 0.453 7.634 1.00 85.88 112 GLN A O 1
ATOM 901 N N . LEU A 1 113 ? 0.180 0.961 7.718 1.00 87.12 113 LEU A N 1
ATOM 902 C CA . LEU A 1 113 ? -0.064 0.773 6.290 1.00 87.12 113 LEU A CA 1
ATOM 903 C C . LEU A 1 113 ? 0.777 1.764 5.468 1.00 87.12 113 LEU A C 1
ATOM 905 O O . LEU A 1 113 ? 0.783 2.973 5.729 1.00 87.12 113 LEU A O 1
ATOM 909 N N . SER A 1 114 ? 1.490 1.246 4.469 1.00 83.94 114 SER A N 1
ATOM 910 C CA . SER A 1 114 ? 2.282 2.033 3.523 1.00 83.94 114 SER A CA 1
ATOM 911 C C . SER A 1 114 ? 1.459 2.382 2.288 1.00 83.94 114 SER A C 1
ATOM 913 O O . SER A 1 114 ? 0.716 1.543 1.791 1.00 83.94 114 SER A O 1
ATOM 915 N N . LEU A 1 115 ? 1.631 3.601 1.775 1.00 80.00 115 LEU A N 1
ATOM 916 C CA . LEU A 1 115 ? 1.084 3.984 0.472 1.00 80.00 115 LEU A CA 1
ATOM 917 C C . LEU A 1 115 ? 2.062 3.603 -0.637 1.00 80.00 115 LEU A C 1
ATOM 919 O O . LEU A 1 115 ? 3.274 3.548 -0.405 1.00 80.00 115 LEU A O 1
ATOM 923 N N . ASP A 1 116 ? 1.502 3.375 -1.818 1.00 74.81 116 ASP A N 1
ATOM 924 C CA . ASP A 1 116 ? 2.250 3.220 -3.056 1.00 74.81 116 ASP A CA 1
ATOM 925 C C . ASP A 1 116 ? 3.062 4.489 -3.353 1.00 74.81 116 ASP A C 1
ATOM 927 O O . ASP A 1 116 ? 2.587 5.606 -3.134 1.00 74.81 116 ASP A O 1
ATOM 931 N N . MET A 1 117 ? 4.305 4.320 -3.795 1.00 68.81 117 MET A N 1
ATOM 932 C CA . MET A 1 117 ? 5.237 5.407 -4.087 1.00 68.81 117 MET A CA 1
ATOM 933 C C . MET A 1 117 ? 5.941 5.106 -5.413 1.00 68.81 117 MET A C 1
ATOM 935 O O . MET A 1 117 ? 6.733 4.161 -5.458 1.00 68.81 117 MET A O 1
ATOM 939 N N . PRO A 1 118 ? 5.756 5.930 -6.461 1.00 56.25 118 PRO A N 1
ATOM 940 C CA . PRO A 1 118 ? 6.225 5.612 -7.814 1.00 56.25 118 PRO A CA 1
ATOM 941 C C . PRO A 1 118 ? 7.749 5.442 -7.902 1.00 56.25 118 PRO A C 1
ATOM 943 O O . PRO A 1 118 ? 8.248 4.630 -8.672 1.00 56.25 118 PRO A O 1
ATOM 946 N N . VAL A 1 119 ? 8.496 6.157 -7.055 1.00 56.50 119 VAL A N 1
ATOM 947 C CA . VAL A 1 119 ? 9.968 6.096 -6.994 1.00 56.50 119 VAL A CA 1
ATOM 948 C C . VAL A 1 119 ? 10.472 4.827 -6.290 1.00 56.50 119 VAL A C 1
ATOM 950 O O . VAL A 1 119 ? 11.600 4.389 -6.504 1.00 56.50 119 VAL A O 1
ATOM 953 N N . ARG A 1 120 ? 9.650 4.200 -5.440 1.00 70.00 120 ARG A N 1
ATOM 954 C CA . ARG A 1 120 ? 10.027 3.008 -4.674 1.00 70.00 120 ARG A CA 1
ATOM 955 C C . ARG A 1 120 ? 9.378 1.778 -5.299 1.00 70.00 120 ARG A C 1
ATOM 957 O O . ARG A 1 120 ? 8.302 1.368 -4.887 1.00 70.00 120 ARG A O 1
ATOM 964 N N . TRP A 1 121 ? 10.107 1.155 -6.214 1.00 66.81 121 TRP A N 1
ATOM 965 C CA . TRP A 1 121 ? 9.827 -0.103 -6.925 1.00 66.81 121 TRP A CA 1
ATOM 966 C C . TRP A 1 121 ? 9.138 -1.247 -6.151 1.00 66.81 121 TRP A C 1
ATOM 968 O O . TRP A 1 121 ? 8.417 -2.040 -6.745 1.00 66.81 121 TRP A O 1
ATOM 978 N N . SER A 1 122 ? 9.311 -1.352 -4.831 1.00 77.69 122 SER A N 1
ATOM 979 C CA . SER A 1 122 ? 8.676 -2.392 -4.006 1.00 77.69 122 SER A CA 1
ATOM 980 C C . SER A 1 122 ? 7.427 -1.919 -3.244 1.00 77.69 122 SER A C 1
ATOM 982 O O . SER A 1 122 ? 6.864 -2.674 -2.451 1.00 77.69 122 SER A O 1
ATOM 984 N N . SER A 1 123 ? 7.035 -0.652 -3.378 1.00 78.88 123 SER A N 1
ATOM 985 C CA . SER A 1 123 ? 6.007 -0.026 -2.536 1.00 78.88 123 SER A CA 1
ATOM 986 C C . SER A 1 123 ? 4.615 -0.608 -2.768 1.00 78.88 123 SER A C 1
ATOM 988 O O . SER A 1 123 ? 3.928 -0.897 -1.788 1.00 78.88 123 SER A O 1
ATOM 990 N N . THR A 1 124 ? 4.245 -0.894 -4.017 1.00 80.56 124 THR A N 1
ATOM 991 C CA . THR A 1 124 ? 2.978 -1.554 -4.363 1.00 80.56 124 THR A CA 1
ATOM 992 C C . THR A 1 124 ? 2.878 -2.944 -3.727 1.00 80.56 124 THR A C 1
ATOM 994 O O . THR A 1 124 ? 1.853 -3.289 -3.138 1.00 80.56 124 THR A O 1
ATOM 997 N N . TYR A 1 125 ? 3.971 -3.720 -3.753 1.00 84.69 125 TYR A N 1
ATOM 998 C CA . TYR A 1 125 ? 4.045 -5.025 -3.088 1.00 84.69 125 TYR A CA 1
ATOM 999 C C . TYR A 1 125 ? 3.864 -4.899 -1.572 1.00 84.69 125 TYR A C 1
ATOM 1001 O O . TYR A 1 125 ? 3.019 -5.581 -0.997 1.00 84.69 125 TYR A O 1
ATOM 1009 N N . TYR A 1 126 ? 4.609 -4.002 -0.915 1.00 87.19 126 TYR A N 1
ATOM 1010 C CA . TYR A 1 126 ? 4.488 -3.804 0.534 1.00 87.19 126 TYR A CA 1
ATOM 1011 C C . TYR A 1 126 ? 3.093 -3.322 0.941 1.00 87.19 126 TYR A C 1
ATOM 1013 O O . TYR A 1 126 ? 2.567 -3.778 1.955 1.00 87.19 126 TYR A O 1
ATOM 1021 N N . MET A 1 127 ? 2.481 -2.446 0.139 1.00 88.25 127 MET A N 1
ATOM 1022 C CA . MET A 1 127 ? 1.109 -1.983 0.329 1.00 88.25 127 MET A CA 1
ATOM 1023 C C . MET A 1 127 ? 0.123 -3.159 0.320 1.00 88.25 127 MET A C 1
ATOM 1025 O O . MET A 1 127 ? -0.654 -3.307 1.263 1.00 88.25 127 MET A O 1
ATOM 1029 N N . LEU A 1 128 ? 0.188 -4.018 -0.701 1.00 88.38 128 LEU A N 1
ATOM 1030 C CA . LEU A 1 128 ? -0.669 -5.200 -0.828 1.00 88.38 128 LEU A CA 1
ATOM 1031 C C . LEU A 1 128 ? -0.419 -6.220 0.285 1.00 88.38 128 LEU A C 1
ATOM 1033 O O . LEU A 1 128 ? -1.356 -6.677 0.934 1.00 88.38 128 LEU A O 1
ATOM 1037 N N . HIS A 1 129 ? 0.845 -6.539 0.547 1.00 90.25 129 HIS A N 1
ATOM 1038 C CA . HIS A 1 129 ? 1.242 -7.509 1.560 1.00 90.25 129 HIS A CA 1
ATOM 1039 C C . HIS A 1 129 ? 0.774 -7.097 2.967 1.00 90.25 129 HIS A C 1
ATOM 1041 O O . HIS A 1 129 ? 0.240 -7.917 3.715 1.00 90.25 129 HIS A O 1
ATOM 1047 N N . LEU A 1 130 ? 0.925 -5.818 3.334 1.00 90.19 130 LEU A N 1
ATOM 1048 C CA . LEU A 1 130 ? 0.439 -5.306 4.619 1.00 90.19 130 LEU A CA 1
ATOM 1049 C C . LEU A 1 130 ? -1.090 -5.263 4.687 1.00 90.19 130 LEU A C 1
ATOM 1051 O O . LEU A 1 130 ? -1.650 -5.611 5.725 1.00 90.19 130 LEU A O 1
ATOM 1055 N N . ALA A 1 131 ? -1.760 -4.870 3.601 1.00 89.50 131 ALA A N 1
ATOM 1056 C CA . ALA A 1 131 ? -3.218 -4.850 3.546 1.00 89.50 131 ALA A CA 1
ATOM 1057 C C . ALA A 1 131 ? -3.822 -6.250 3.724 1.00 89.50 131 ALA A C 1
ATOM 1059 O O . ALA A 1 131 ? -4.778 -6.399 4.479 1.00 89.50 131 ALA A O 1
ATOM 1060 N N . LEU A 1 132 ? -3.235 -7.273 3.096 1.00 90.44 132 LEU A N 1
ATOM 1061 C CA . LEU A 1 132 ? -3.660 -8.667 3.251 1.00 90.44 132 LEU A CA 1
ATOM 1062 C C . LEU A 1 132 ? -3.420 -9.178 4.674 1.00 90.44 132 LEU A C 1
ATOM 1064 O O . LEU A 1 132 ? -4.300 -9.790 5.272 1.00 90.44 132 LEU A O 1
ATOM 1068 N N . ARG A 1 133 ? -2.266 -8.862 5.272 1.00 91.06 133 ARG A N 1
ATOM 1069 C CA . ARG A 1 133 ? -1.968 -9.245 6.661 1.00 91.06 133 ARG A CA 1
ATOM 1070 C C . ARG A 1 133 ? -2.935 -8.617 7.671 1.00 91.06 133 ARG A C 1
ATOM 1072 O O . ARG A 1 133 ? -3.240 -9.234 8.685 1.00 91.06 133 ARG A O 1
ATOM 1079 N N . LEU A 1 134 ? -3.409 -7.402 7.397 1.00 89.69 134 LEU A N 1
ATOM 1080 C CA . LEU A 1 134 ? -4.370 -6.672 8.228 1.00 89.69 134 LEU A CA 1
ATOM 1081 C C . LEU A 1 134 ? -5.821 -6.812 7.739 1.00 89.69 134 LEU A C 1
ATOM 1083 O O . LEU A 1 134 ? -6.696 -6.104 8.236 1.00 89.69 134 LEU A O 1
ATOM 1087 N N . GLN A 1 135 ? -6.104 -7.726 6.806 1.00 90.06 135 GLN A N 1
ATOM 1088 C CA . GLN A 1 135 ? -7.427 -7.868 6.195 1.00 90.06 135 GLN A CA 1
ATOM 1089 C C . GLN A 1 135 ? -8.516 -8.155 7.233 1.00 90.06 135 GLN A C 1
ATOM 1091 O O . GLN A 1 135 ? -9.578 -7.537 7.177 1.00 90.06 135 GLN A O 1
ATOM 1096 N N . GLY A 1 136 ? -8.254 -9.047 8.193 1.00 87.88 136 GLY A N 1
ATOM 1097 C CA . GLY A 1 136 ? -9.197 -9.368 9.271 1.00 87.88 136 GLY A CA 1
ATOM 1098 C C . GLY A 1 136 ? -9.584 -8.131 10.096 1.00 87.88 136 GLY A C 1
ATOM 1099 O O . GLY A 1 136 ? -10.759 -7.761 10.095 1.00 87.88 136 GLY A O 1
ATOM 1100 N N . PRO A 1 137 ? -8.613 -7.433 10.720 1.00 89.31 137 PRO A N 1
ATOM 1101 C CA . PRO A 1 137 ? -8.863 -6.194 11.459 1.00 89.31 137 PRO A CA 1
ATOM 1102 C C . PRO A 1 137 ? -9.526 -5.086 10.632 1.00 89.31 137 PRO A C 1
ATOM 1104 O O . PRO A 1 137 ? -10.426 -4.412 11.128 1.00 89.31 137 PRO A O 1
ATOM 1107 N N . ILE A 1 138 ? -9.116 -4.898 9.372 1.00 87.81 138 ILE A N 1
ATOM 1108 C CA . ILE A 1 138 ? -9.710 -3.895 8.473 1.00 87.81 138 ILE A CA 1
ATOM 1109 C C . ILE A 1 138 ? -11.180 -4.227 8.203 1.00 87.81 138 ILE A C 1
ATOM 1111 O O . ILE A 1 138 ? -12.031 -3.348 8.295 1.00 87.81 138 ILE A O 1
ATOM 1115 N N . THR A 1 139 ? -11.486 -5.491 7.909 1.00 88.06 139 THR A N 1
ATOM 1116 C CA . THR A 1 139 ? -12.856 -5.941 7.620 1.00 88.06 139 THR A CA 1
ATOM 1117 C C . THR A 1 139 ? -13.745 -5.808 8.852 1.00 88.06 139 THR A C 1
ATOM 1119 O O . THR A 1 139 ? -14.847 -5.276 8.750 1.00 88.06 139 THR A O 1
ATOM 1122 N N . ALA A 1 140 ? -13.249 -6.216 10.024 1.00 86.25 140 ALA A N 1
ATOM 1123 C CA . ALA A 1 140 ? -13.956 -6.063 11.292 1.00 86.25 140 ALA A CA 1
ATOM 1124 C C . ALA A 1 140 ? -14.249 -4.589 11.601 1.00 86.25 140 ALA A C 1
ATOM 1126 O O . ALA A 1 140 ? -15.362 -4.242 11.988 1.00 86.25 140 ALA A O 1
ATOM 1127 N N . LEU A 1 141 ? -13.277 -3.705 11.364 1.00 84.81 141 LEU A N 1
ATOM 1128 C CA . LEU A 1 141 ? -13.444 -2.274 11.576 1.00 84.81 141 LEU A CA 1
ATOM 1129 C C . LEU A 1 141 ? -14.490 -1.674 10.632 1.00 84.81 141 LEU A C 1
ATOM 1131 O O . LEU A 1 141 ? -15.382 -0.966 11.097 1.00 84.81 141 LEU A O 1
ATOM 1135 N N . CYS A 1 142 ? -14.418 -1.994 9.340 1.00 82.25 142 CYS A N 1
ATOM 1136 C CA . CYS A 1 142 ? -15.406 -1.560 8.354 1.00 82.25 142 CYS A CA 1
ATOM 1137 C C . CYS A 1 142 ? -16.816 -2.085 8.669 1.00 82.25 142 CYS A C 1
ATOM 1139 O O . CYS A 1 142 ? -17.781 -1.367 8.445 1.00 82.25 142 CYS A O 1
ATOM 1141 N N . ALA A 1 143 ? -16.941 -3.302 9.209 1.00 82.31 143 ALA A N 1
ATOM 1142 C CA . ALA A 1 143 ? -18.223 -3.875 9.623 1.00 82.31 143 ALA A CA 1
ATOM 1143 C C . ALA A 1 143 ? -18.767 -3.262 10.927 1.00 82.31 143 ALA A C 1
ATOM 1145 O O . ALA A 1 143 ? -19.976 -3.175 11.110 1.00 82.31 143 ALA A O 1
ATOM 1146 N N . SER A 1 144 ? -17.883 -2.842 11.837 1.00 73.50 144 SER A N 1
ATOM 1147 C CA . SER A 1 144 ? -18.255 -2.282 13.146 1.00 73.50 144 SER A CA 1
ATOM 1148 C C . SER A 1 144 ? -18.722 -0.826 13.105 1.00 73.50 144 SER A C 1
ATOM 1150 O O . SER A 1 144 ? -19.247 -0.323 14.097 1.00 73.50 144 SER A O 1
ATOM 1152 N N . GLN A 1 145 ? -18.513 -0.125 11.991 1.00 65.44 145 GLN A N 1
ATOM 1153 C CA . GLN A 1 145 ? -18.901 1.273 11.871 1.00 65.44 145 GLN A CA 1
ATOM 1154 C C . GLN A 1 145 ? -20.308 1.422 11.294 1.00 65.44 145 GLN A C 1
ATOM 1156 O O . GLN A 1 145 ? -20.599 0.953 10.196 1.00 65.44 145 GLN A O 1
ATOM 1161 N N . GLN A 1 146 ? -21.149 2.183 11.995 1.00 53.12 146 GLN A N 1
ATOM 1162 C CA . GLN A 1 146 ? -22.218 2.932 11.346 1.00 53.12 146 GLN A CA 1
ATOM 1163 C C . GLN A 1 146 ? -21.528 4.043 10.553 1.00 53.12 146 GLN A C 1
ATOM 1165 O O . GLN A 1 146 ? -20.972 4.976 11.128 1.00 53.12 146 GLN A O 1
ATOM 1170 N N . LEU A 1 147 ? -21.445 3.875 9.235 1.00 46.41 147 LEU A N 1
ATOM 1171 C CA . LEU A 1 147 ? -21.029 4.945 8.338 1.00 46.41 147 LEU A CA 1
ATOM 1172 C C . LEU A 1 147 ? -22.007 6.105 8.546 1.00 46.41 147 LEU A C 1
ATOM 1174 O O . LEU A 1 147 ? -23.143 6.020 8.086 1.00 46.41 147 LEU A O 1
ATOM 1178 N N . ASP A 1 148 ? -21.575 7.160 9.239 1.00 39.19 148 ASP A N 1
ATOM 1179 C CA . ASP A 1 148 ? -22.201 8.473 9.097 1.00 39.19 148 ASP A CA 1
ATOM 1180 C C . ASP A 1 148 ? -22.033 8.866 7.621 1.00 39.19 148 ASP A C 1
ATOM 1182 O O . ASP A 1 148 ? -20.960 9.312 7.193 1.00 39.19 148 ASP A O 1
ATOM 1186 N N . LEU A 1 149 ? -23.066 8.548 6.836 1.00 35.88 149 LEU A N 1
ATOM 1187 C CA . LEU A 1 149 ? -23.255 8.957 5.447 1.00 35.88 149 LEU A CA 1
ATOM 1188 C C . LEU A 1 149 ? -23.459 10.472 5.379 1.00 35.88 149 LEU A C 1
ATOM 1190 O O . LEU A 1 149 ? -24.309 10.987 6.139 1.00 35.88 149 LEU A O 1
#

Sequence (149 aa):
MLLEYENLACKNETTLQQPWAYTTKEGDVRCIGHIINLAVQAALTSLKAVPADEPNAYRLKYGAARVPSLLENESVAVLSKLQRHIYVFRNRRQWKDALKKQCEAANIEFKQLSLDMPVRWSSTYYMLHLALRLQGPITALCASQQLDL

Radius of gyration: 23.65 Å; chains: 1; bounding box: 62×43×53 Å

pLDDT: mean 70.69, std 15.24, range [35.88, 91.12]

Foldseek 3Di:
DVVVVVVVVVPDDPDPDDPDDPDVVPNDPDPPLRVLLVVVQVVCVVLVQHDDPDPCVLDDDVVRPDPDDPDDRVSNVVNSVLLNLLCCCQPPPVNVVQLVVLCVVVVHDDDRAAHDDSVDSCRSVSNVVNCVSSVRSSVVSVVPDPPPD